Protein AF-A0A2T2QYE3-F1 (afdb_monomer_lite)

Sequence (60 aa):
MYEVLDVSSEIKQMVMDKENANEIEEQAKKEGMLPLIESGIKKVLGGVTTLEELFRVAQE

Radius of gyration: 13.74 Å; chains: 1; bounding box: 30×15×38 Å

Secondary structure (DSSP, 8-state):
--------HHHHHHHHTT--HHHHHHHHHHTTPPPHHHHHHHHHHTTSS-HHHHHHHT--

Structure (mmCIF, N/CA/C/O backbone):
data_AF-A0A2T2QYE3-F1
#
_entry.id   AF-A0A2T2QYE3-F1
#
loop_
_atom_site.group_PDB
_atom_site.id
_atom_site.type_symbol
_atom_site.label_atom_id
_atom_site.label_alt_id
_atom_site.label_comp_id
_atom_site.label_asym_id
_atom_site.label_entity_id
_atom_site.label_seq_id
_atom_site.pdbx_PDB_ins_code
_atom_site.Cartn_x
_atom_site.Cartn_y
_atom_site.Cartn_z
_atom_site.occupancy
_atom_site.B_iso_or_equiv
_atom_site.auth_seq_id
_atom_site.auth_comp_id
_atom_site.auth_asym_id
_atom_site.auth_atom_id
_atom_site.pdbx_PDB_model_num
ATOM 1 N N . MET A 1 1 ? 6.524 4.462 -10.114 1.00 74.00 1 MET A N 1
ATOM 2 C CA . MET A 1 1 ? 5.500 3.483 -9.674 1.00 74.00 1 MET A CA 1
ATOM 3 C C . MET A 1 1 ? 4.748 4.141 -8.535 1.00 74.00 1 MET A C 1
ATOM 5 O O . MET A 1 1 ? 5.306 5.072 -7.972 1.00 74.00 1 MET A O 1
ATOM 9 N N . TYR A 1 2 ? 3.507 3.754 -8.257 1.00 78.88 2 TYR A N 1
ATOM 10 C CA . TYR A 1 2 ? 2.724 4.413 -7.211 1.00 78.88 2 TYR A CA 1
ATOM 11 C C . TYR A 1 2 ? 2.059 3.365 -6.335 1.00 78.88 2 TYR A C 1
ATOM 13 O O . TYR A 1 2 ? 1.583 2.351 -6.852 1.00 78.88 2 TYR A O 1
ATOM 21 N N . GLU A 1 3 ? 2.046 3.660 -5.046 1.00 83.56 3 GLU A N 1
ATOM 22 C CA . GLU A 1 3 ? 1.221 3.038 -4.026 1.00 83.56 3 GLU A CA 1
ATOM 23 C C . GLU A 1 3 ? 0.233 4.105 -3.565 1.00 83.56 3 GLU A C 1
ATOM 25 O O . GLU A 1 3 ? 0.607 5.267 -3.385 1.00 83.56 3 GLU A O 1
ATOM 30 N N . VAL A 1 4 ? -1.038 3.736 -3.469 1.00 87.19 4 VAL A N 1
ATOM 31 C CA . VAL A 1 4 ? -2.100 4.651 -3.062 1.00 87.19 4 VAL A CA 1
ATOM 32 C C . VAL A 1 4 ? -2.850 3.982 -1.929 1.00 87.19 4 VAL A C 1
ATOM 34 O O . VAL A 1 4 ? -3.476 2.944 -2.130 1.00 87.19 4 VAL A O 1
ATOM 37 N N . LEU A 1 5 ? -2.750 4.583 -0.749 1.00 91.06 5 LEU A N 1
ATOM 38 C CA . LEU A 1 5 ? -3.515 4.201 0.423 1.00 91.06 5 LEU A CA 1
ATOM 39 C C . LEU A 1 5 ? -4.780 5.056 0.471 1.00 91.06 5 LEU A C 1
ATOM 41 O O . LEU A 1 5 ? -4.722 6.246 0.794 1.00 91.06 5 LEU A O 1
ATOM 45 N N . ASP A 1 6 ? -5.919 4.449 0.160 1.00 89.00 6 ASP A N 1
ATOM 46 C CA . ASP A 1 6 ? -7.210 5.089 0.371 1.00 89.00 6 ASP A CA 1
ATOM 47 C C . ASP A 1 6 ? -7.550 5.061 1.864 1.00 89.00 6 ASP A C 1
ATOM 49 O O . ASP A 1 6 ? -7.624 4.008 2.495 1.00 89.00 6 ASP A O 1
ATOM 53 N N . VAL A 1 7 ? -7.750 6.242 2.455 1.00 91.88 7 VAL A N 1
ATOM 54 C CA . VAL A 1 7 ? -8.103 6.364 3.876 1.00 91.88 7 VAL A CA 1
ATOM 55 C C . VAL A 1 7 ? -9.595 6.087 4.039 1.00 91.88 7 VAL A C 1
ATOM 57 O O . VAL A 1 7 ? -10.421 7.005 4.085 1.00 91.88 7 VAL A O 1
ATOM 60 N N . SER A 1 8 ? -9.944 4.805 4.100 1.00 93.12 8 SER A N 1
ATOM 61 C CA . SER A 1 8 ? -11.298 4.359 4.408 1.00 93.12 8 SER A CA 1
ATOM 62 C C . SER A 1 8 ? -11.686 4.676 5.856 1.00 93.12 8 SER A C 1
ATOM 64 O O . SER A 1 8 ? -10.873 5.113 6.676 1.00 93.12 8 SER A O 1
ATOM 66 N N . SER A 1 9 ? -12.962 4.472 6.191 1.00 95.00 9 SER A N 1
ATOM 67 C CA . SER A 1 9 ? -13.423 4.679 7.572 1.00 95.00 9 SER A CA 1
ATOM 68 C C . SER A 1 9 ? -12.776 3.691 8.549 1.00 95.00 9 SER A C 1
ATOM 70 O O . SER A 1 9 ? -12.553 4.055 9.699 1.00 95.00 9 SER A O 1
ATOM 72 N N . GLU A 1 10 ? -12.442 2.485 8.084 1.00 94.38 10 GLU A N 1
ATOM 73 C CA . GLU A 1 10 ? -11.777 1.447 8.876 1.00 94.38 10 GLU A CA 1
ATOM 74 C C . GLU A 1 10 ? -10.311 1.816 9.120 1.00 94.38 10 GLU A C 1
ATOM 76 O O . GLU A 1 10 ? -9.901 1.951 10.269 1.00 94.38 10 GLU A O 1
ATOM 81 N N . ILE A 1 11 ? -9.568 2.161 8.062 1.00 95.12 11 ILE A N 1
ATOM 82 C CA . ILE A 1 11 ? -8.189 2.665 8.168 1.00 95.12 11 ILE A CA 1
ATOM 83 C C . ILE A 1 11 ? -8.113 3.896 9.078 1.00 95.12 11 ILE A C 1
ATOM 85 O O . ILE A 1 11 ? -7.225 4.010 9.921 1.00 95.12 11 ILE A O 1
ATOM 89 N N . LYS A 1 12 ? -9.069 4.823 8.954 1.00 95.69 12 LYS A N 1
ATOM 90 C CA . LYS A 1 12 ? -9.135 6.007 9.817 1.00 95.69 12 LYS A CA 1
ATOM 91 C C . LYS A 1 12 ? -9.311 5.633 11.289 1.00 95.69 12 LYS A C 1
ATOM 93 O O . LYS A 1 12 ? -8.698 6.274 12.139 1.00 95.69 12 LYS A O 1
ATOM 98 N N . GLN A 1 13 ? -10.137 4.634 11.589 1.00 96.50 13 GLN A N 1
ATOM 99 C CA . GLN A 1 13 ? -10.344 4.157 12.953 1.00 96.50 13 GLN A CA 1
ATOM 100 C C . GLN A 1 13 ? -9.066 3.509 13.504 1.00 96.50 13 GLN A C 1
ATOM 102 O O . GLN A 1 13 ? -8.607 3.915 14.567 1.00 96.50 13 GLN A O 1
ATOM 107 N N . MET A 1 14 ? -8.418 2.632 12.732 1.00 95.25 14 MET A N 1
ATOM 108 C CA . MET A 1 14 ? -7.150 1.989 13.113 1.00 95.25 14 MET A CA 1
ATOM 109 C C . MET A 1 14 ? -6.042 3.016 13.402 1.00 95.25 14 MET A C 1
ATOM 111 O O . MET A 1 14 ? -5.295 2.893 14.373 1.00 95.25 14 MET A O 1
ATOM 115 N N . VAL A 1 15 ? -5.963 4.090 12.604 1.00 94.81 15 VAL A N 1
ATOM 116 C CA . VAL A 1 15 ? -5.029 5.204 12.846 1.00 94.81 15 VAL A CA 1
ATOM 117 C C . VAL A 1 15 ? -5.347 5.932 14.157 1.00 94.81 15 VAL A C 1
ATOM 119 O O . VAL A 1 15 ? -4.430 6.272 14.907 1.00 94.81 15 VAL A O 1
ATOM 122 N N . MET A 1 16 ? -6.627 6.177 14.455 1.00 96.19 16 MET A N 1
ATOM 123 C CA . MET A 1 16 ? -7.052 6.813 15.711 1.00 96.19 16 MET A CA 1
ATOM 124 C C . MET A 1 16 ? -6.741 5.938 16.929 1.00 96.19 16 MET A C 1
ATOM 126 O O . MET A 1 16 ? -6.327 6.461 17.967 1.00 96.19 16 MET A O 1
ATOM 130 N N . ASP A 1 17 ? -6.872 4.624 16.770 1.00 96.56 17 ASP A N 1
ATOM 131 C CA . ASP A 1 17 ? -6.591 3.622 17.797 1.00 96.56 17 ASP A CA 1
ATOM 132 C C . ASP A 1 17 ? -5.088 3.303 17.923 1.00 96.56 17 ASP A C 1
ATOM 134 O O . ASP A 1 17 ? -4.675 2.591 18.839 1.00 96.56 17 ASP A O 1
ATOM 138 N N . LYS A 1 18 ? -4.250 3.921 17.073 1.00 94.31 18 LYS A N 1
ATOM 139 C CA . LYS A 1 18 ? -2.790 3.738 17.008 1.00 94.31 18 LYS A CA 1
ATOM 140 C C . LYS A 1 18 ? -2.388 2.280 16.803 1.00 94.31 18 LYS A C 1
ATOM 142 O O . LYS A 1 18 ? -1.405 1.818 17.387 1.00 94.31 18 LYS A O 1
ATOM 147 N N . GLU A 1 19 ? -3.145 1.579 15.971 1.00 95.69 19 GLU A N 1
ATOM 148 C CA . GLU A 1 19 ? -2.783 0.238 15.530 1.00 95.69 19 GLU A CA 1
ATOM 149 C C . GLU A 1 19 ? -1.446 0.242 14.783 1.00 95.69 19 GLU A C 1
ATOM 151 O O . GLU A 1 19 ? -0.958 1.279 14.312 1.00 95.69 19 GLU A O 1
ATOM 156 N N . ASN A 1 20 ? -0.811 -0.927 14.706 1.00 95.62 20 ASN A N 1
ATOM 157 C CA . ASN A 1 20 ? 0.499 -1.022 14.086 1.00 95.62 20 ASN A CA 1
ATOM 158 C C . ASN A 1 20 ? 0.403 -0.750 12.584 1.00 95.62 20 ASN A C 1
ATOM 160 O O . ASN A 1 20 ? -0.556 -1.134 11.919 1.00 95.62 20 ASN A O 1
ATOM 164 N N . ALA A 1 21 ? 1.465 -0.172 12.021 1.00 92.25 21 ALA A N 1
ATOM 165 C CA . ALA A 1 21 ? 1.543 0.082 10.583 1.00 92.25 21 ALA A CA 1
ATOM 166 C C . ALA A 1 21 ? 1.309 -1.190 9.748 1.00 92.25 21 ALA A C 1
ATOM 168 O O . ALA A 1 21 ? 0.642 -1.123 8.724 1.00 92.25 21 ALA A O 1
ATOM 169 N N . ASN A 1 22 ? 1.780 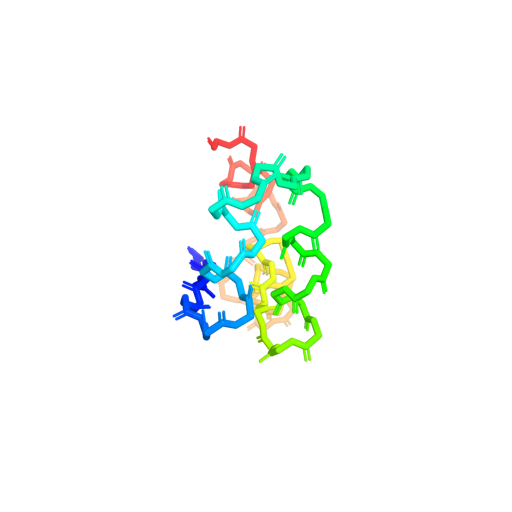-2.349 10.224 1.00 93.44 22 ASN A N 1
ATOM 170 C CA . ASN A 1 22 ? 1.558 -3.635 9.558 1.00 93.44 22 ASN A CA 1
ATOM 171 C C . ASN A 1 22 ? 0.070 -4.020 9.516 1.00 93.44 22 ASN A C 1
ATOM 173 O O . ASN A 1 22 ? -0.391 -4.542 8.509 1.00 93.44 22 ASN A O 1
ATOM 177 N N . GLU A 1 23 ? -0.683 -3.754 10.587 1.00 95.00 23 GLU A N 1
ATOM 178 C CA . GLU A 1 23 ? -2.119 -4.059 10.655 1.00 95.00 23 GLU A CA 1
ATOM 179 C C . GLU A 1 23 ? -2.893 -3.153 9.689 1.00 95.00 23 GLU A C 1
ATOM 181 O O . GLU A 1 23 ? -3.722 -3.626 8.910 1.00 95.00 23 GLU A O 1
ATOM 186 N N . ILE A 1 24 ? -2.539 -1.865 9.657 1.00 94.44 24 ILE A N 1
ATOM 187 C CA . ILE A 1 24 ? -3.091 -0.885 8.712 1.00 94.44 24 ILE A CA 1
ATOM 188 C C . ILE A 1 24 ? -2.762 -1.279 7.263 1.00 94.44 24 ILE A C 1
ATOM 190 O O . ILE A 1 24 ? -3.627 -1.205 6.393 1.00 94.44 24 ILE A O 1
ATOM 194 N N . GLU A 1 25 ? -1.536 -1.731 6.991 1.00 91.81 25 GLU A N 1
ATOM 195 C CA . GLU A 1 25 ? -1.109 -2.183 5.663 1.00 91.81 25 GLU A CA 1
ATOM 196 C C . GLU A 1 25 ? -1.873 -3.439 5.218 1.00 91.81 25 GLU A C 1
ATOM 198 O O . GLU A 1 25 ? -2.312 -3.529 4.069 1.00 91.81 25 GLU A O 1
ATOM 203 N N . GLU A 1 26 ? -2.068 -4.409 6.114 1.00 93.75 26 GLU A N 1
ATOM 204 C CA . GLU A 1 26 ? -2.869 -5.601 5.833 1.00 93.75 26 GLU A CA 1
ATOM 205 C C . GLU A 1 26 ? -4.321 -5.247 5.523 1.00 93.75 26 GLU A C 1
ATOM 207 O O . GLU A 1 26 ? -4.899 -5.795 4.580 1.00 93.75 26 GLU A O 1
ATOM 212 N N . GLN A 1 27 ? -4.908 -4.323 6.284 1.00 94.62 27 GLN A N 1
ATOM 213 C CA . GLN A 1 27 ? -6.260 -3.852 6.021 1.00 94.62 27 GLN A CA 1
ATOM 214 C C . GLN A 1 27 ? -6.343 -3.124 4.677 1.00 94.62 27 GLN A C 1
ATOM 216 O O . GLN A 1 27 ? -7.199 -3.437 3.851 1.00 94.62 27 GLN A O 1
ATOM 221 N N . ALA A 1 28 ? -5.393 -2.239 4.391 1.00 93.69 28 ALA A N 1
ATOM 222 C CA . ALA A 1 28 ? -5.334 -1.528 3.125 1.00 93.69 28 ALA A CA 1
ATOM 223 C C . ALA A 1 28 ? -5.204 -2.485 1.930 1.00 93.69 28 ALA A C 1
ATOM 225 O O . ALA A 1 28 ? -5.889 -2.316 0.921 1.00 93.69 28 ALA A O 1
ATOM 226 N N . LYS A 1 29 ? -4.381 -3.538 2.044 1.00 91.88 29 LYS A N 1
ATOM 227 C CA . LYS A 1 29 ? -4.264 -4.592 1.019 1.00 91.88 29 LYS A CA 1
ATOM 228 C C . LYS A 1 29 ? -5.589 -5.316 0.787 1.00 91.88 29 LYS A C 1
ATOM 230 O O . LYS A 1 29 ? -5.941 -5.572 -0.364 1.00 91.88 29 LYS A O 1
ATOM 235 N N . LYS A 1 30 ? -6.344 -5.626 1.850 1.00 92.56 30 LYS A N 1
ATOM 236 C CA . LYS A 1 30 ? -7.690 -6.226 1.727 1.00 92.56 30 LYS A CA 1
ATOM 237 C C . LYS A 1 30 ? -8.659 -5.297 0.999 1.00 92.56 30 LYS A C 1
ATOM 239 O O . LYS A 1 30 ? -9.490 -5.774 0.230 1.00 92.56 30 LYS A O 1
ATOM 244 N N . GLU A 1 31 ? -8.524 -3.993 1.207 1.00 92.06 31 GLU A N 1
ATOM 245 C CA . GLU A 1 31 ? -9.334 -2.960 0.554 1.00 92.06 31 GLU A CA 1
ATOM 246 C C . GLU A 1 31 ? -8.891 -2.644 -0.886 1.00 92.06 31 GLU A C 1
ATOM 248 O O . GLU A 1 31 ? -9.544 -1.869 -1.582 1.00 92.06 31 GLU A O 1
ATOM 253 N N . GLY A 1 32 ? -7.833 -3.295 -1.380 1.00 89.62 32 GLY A N 1
ATOM 254 C CA . GLY A 1 32 ? -7.374 -3.178 -2.764 1.00 89.62 32 GLY A CA 1
ATOM 255 C C . GLY A 1 32 ? -6.167 -2.266 -2.961 1.00 89.62 32 GLY A C 1
ATOM 256 O O . GLY A 1 32 ? -5.794 -2.008 -4.110 1.00 89.62 32 GLY A O 1
ATOM 257 N N . MET A 1 33 ? -5.520 -1.817 -1.880 1.00 92.00 33 MET A N 1
ATOM 258 C CA . MET A 1 33 ? -4.213 -1.172 -1.972 1.00 92.00 33 MET A CA 1
ATOM 259 C C . MET A 1 33 ? -3.227 -2.127 -2.642 1.00 92.00 33 MET A C 1
ATOM 261 O O . MET A 1 33 ? -3.013 -3.254 -2.192 1.00 92.00 33 MET A O 1
ATOM 265 N N . LEU A 1 34 ? -2.604 -1.651 -3.718 1.00 88.81 34 LEU A N 1
ATOM 266 C CA . LEU A 1 34 ? -1.555 -2.377 -4.413 1.00 88.81 34 LEU A CA 1
ATOM 267 C C . LEU A 1 34 ? -0.192 -1.858 -3.940 1.00 88.81 34 LEU A C 1
ATOM 269 O O . LEU A 1 34 ? 0.116 -0.693 -4.214 1.00 88.81 34 LEU A O 1
ATOM 273 N N . PRO A 1 35 ? 0.637 -2.701 -3.301 1.00 89.00 35 PRO A N 1
ATOM 274 C CA . PRO A 1 35 ? 1.963 -2.297 -2.860 1.00 89.00 35 PRO A CA 1
ATOM 275 C C . PRO A 1 35 ? 2.826 -1.803 -4.018 1.00 89.00 35 PRO A C 1
ATOM 277 O O . PRO A 1 35 ? 2.732 -2.304 -5.150 1.00 89.00 35 PRO A O 1
ATOM 280 N N . LEU A 1 36 ? 3.732 -0.872 -3.727 1.00 88.81 36 LEU A N 1
ATOM 281 C CA . LEU A 1 36 ? 4.641 -0.300 -4.723 1.00 88.81 36 LEU A CA 1
ATOM 282 C C . LEU A 1 36 ? 5.429 -1.378 -5.483 1.00 88.81 36 LEU A C 1
ATOM 284 O O . LEU A 1 36 ? 5.542 -1.320 -6.712 1.00 88.81 36 LEU A O 1
ATOM 288 N N . ILE A 1 37 ? 5.925 -2.386 -4.757 1.00 88.06 37 ILE A N 1
ATOM 289 C CA . ILE A 1 37 ? 6.675 -3.515 -5.320 1.00 88.06 37 ILE A CA 1
ATOM 290 C C . ILE A 1 37 ? 5.805 -4.300 -6.301 1.00 88.06 37 ILE A C 1
ATOM 292 O O . ILE A 1 37 ? 6.228 -4.561 -7.424 1.00 88.06 37 ILE A O 1
ATOM 296 N N . GLU A 1 38 ? 4.570 -4.634 -5.929 1.00 87.69 38 GLU A N 1
ATOM 297 C CA . GLU A 1 38 ? 3.666 -5.402 -6.790 1.00 87.69 38 GLU A CA 1
ATOM 298 C C . GLU A 1 38 ? 3.263 -4.623 -8.051 1.00 87.69 38 GLU A C 1
ATOM 300 O O . GLU A 1 38 ? 3.248 -5.166 -9.160 1.00 87.69 38 GLU A O 1
ATOM 305 N N . SER A 1 39 ? 2.993 -3.323 -7.899 1.00 88.19 39 SER A N 1
ATOM 306 C CA . SER A 1 39 ? 2.762 -2.386 -9.007 1.00 88.19 39 SER A CA 1
ATOM 307 C C . SER A 1 39 ? 3.963 -2.339 -9.956 1.00 88.19 39 SER A C 1
ATOM 309 O O . SER A 1 39 ? 3.821 -2.353 -11.183 1.00 88.19 39 SER A O 1
ATOM 311 N N . GLY A 1 40 ? 5.167 -2.342 -9.391 1.00 89.56 40 GLY A N 1
ATOM 312 C CA . GLY A 1 40 ? 6.413 -2.373 -10.131 1.00 89.56 40 GLY A CA 1
ATOM 313 C C . GLY A 1 40 ? 6.662 -3.680 -10.875 1.00 89.56 40 GLY A C 1
ATOM 314 O O . GLY A 1 40 ? 6.995 -3.635 -12.058 1.00 89.56 40 GLY A O 1
ATOM 315 N N . ILE A 1 41 ? 6.411 -4.8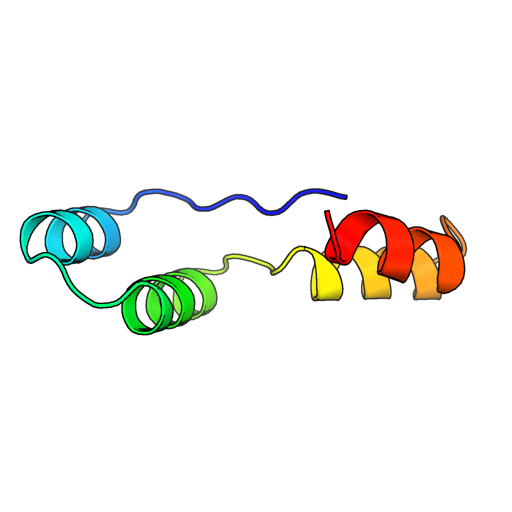34 -10.247 1.00 90.81 41 ILE A N 1
ATOM 316 C CA . ILE A 1 41 ? 6.529 -6.157 -10.885 1.00 90.81 41 ILE A CA 1
ATOM 317 C C . ILE A 1 41 ? 5.652 -6.221 -12.139 1.00 90.81 41 ILE A C 1
ATOM 319 O O . ILE A 1 41 ? 6.119 -6.652 -13.193 1.00 90.81 41 ILE A O 1
ATOM 323 N N . LYS A 1 42 ? 4.407 -5.727 -12.077 1.00 90.31 42 LYS A N 1
ATOM 324 C CA . LYS A 1 42 ? 3.517 -5.676 -13.252 1.00 90.31 42 LYS A CA 1
ATOM 325 C C . LYS A 1 42 ? 4.120 -4.862 -14.402 1.00 90.31 42 LYS A C 1
ATOM 327 O O . LYS A 1 42 ? 4.009 -5.263 -15.558 1.00 90.31 42 LYS A O 1
ATOM 332 N N . LYS A 1 43 ? 4.788 -3.744 -14.101 1.00 89.38 43 LYS A N 1
ATOM 333 C CA . LYS A 1 43 ? 5.462 -2.915 -15.115 1.00 89.38 43 LYS A CA 1
ATOM 334 C C . LYS A 1 43 ? 6.716 -3.576 -15.681 1.00 89.38 43 LYS A C 1
ATOM 336 O O . LYS A 1 43 ? 6.968 -3.431 -16.875 1.00 89.38 43 LYS A O 1
ATOM 341 N N . VAL A 1 44 ? 7.462 -4.311 -14.858 1.00 93.62 44 VAL A N 1
ATOM 342 C CA . VAL A 1 44 ? 8.619 -5.100 -15.305 1.00 93.62 44 VAL A CA 1
ATOM 343 C C . VAL A 1 44 ? 8.174 -6.204 -16.259 1.00 93.62 44 VAL A C 1
ATOM 345 O O . VAL A 1 44 ? 8.708 -6.320 -17.357 1.00 93.62 44 VAL A O 1
ATOM 348 N N . LEU A 1 45 ? 7.148 -6.972 -15.882 1.00 92.06 45 LEU A N 1
ATOM 349 C CA . LEU A 1 45 ? 6.586 -8.026 -16.732 1.00 92.06 45 LEU A CA 1
ATOM 350 C C . LEU A 1 45 ? 6.002 -7.470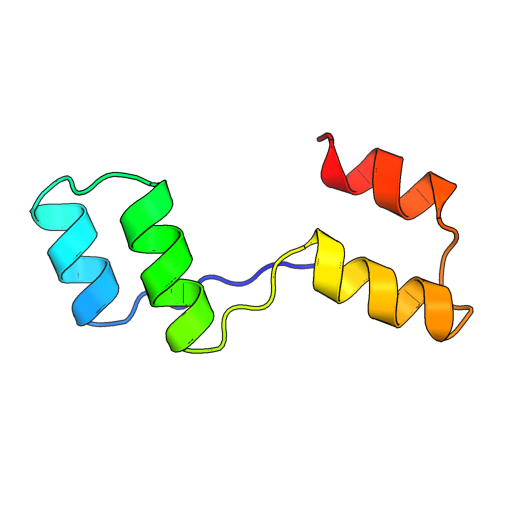 -18.039 1.00 92.06 45 LEU A C 1
ATOM 352 O O . LEU A 1 45 ? 6.060 -8.134 -19.069 1.00 92.06 45 LEU A O 1
ATOM 356 N N . GLY A 1 46 ? 5.479 -6.241 -18.013 1.00 92.62 46 GLY A N 1
ATOM 357 C CA . GLY A 1 46 ? 5.020 -5.518 -19.200 1.00 92.62 46 GLY A CA 1
ATOM 358 C C . GLY A 1 46 ? 6.131 -4.883 -20.046 1.00 92.62 46 GLY A C 1
ATOM 359 O O . GLY A 1 46 ? 5.816 -4.219 -21.029 1.00 92.62 46 GLY A O 1
ATOM 360 N N . GLY A 1 47 ? 7.407 -5.031 -19.670 1.00 90.75 47 GLY A N 1
ATOM 361 C CA . GLY A 1 47 ? 8.547 -4.457 -20.394 1.00 90.75 47 GLY A CA 1
ATOM 362 C C . GLY A 1 47 ? 8.653 -2.929 -20.320 1.00 90.75 47 GLY A C 1
ATOM 363 O O . GLY A 1 47 ? 9.352 -2.327 -21.129 1.00 90.75 47 GLY A O 1
ATOM 364 N N . VAL A 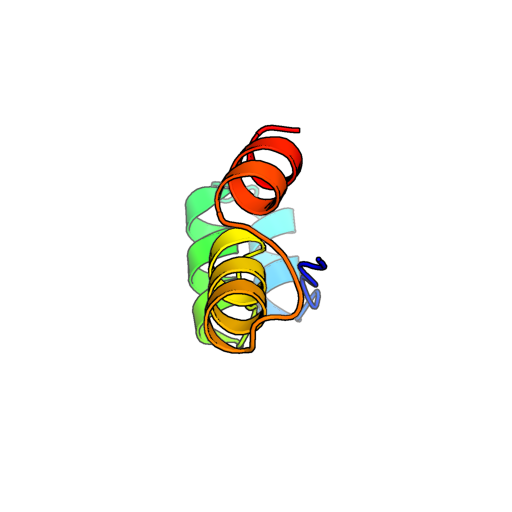1 48 ? 7.959 -2.288 -19.375 1.00 92.19 48 VAL A N 1
ATOM 365 C CA . VAL A 1 48 ? 7.929 -0.820 -19.222 1.00 92.19 48 VAL A CA 1
ATOM 366 C C . VAL A 1 48 ? 9.126 -0.303 -18.413 1.00 92.19 48 VAL A C 1
ATOM 368 O O . VAL A 1 48 ? 9.516 0.850 -18.554 1.00 92.19 48 VAL A O 1
ATOM 371 N N . THR A 1 49 ? 9.695 -1.134 -17.541 1.00 90.69 49 THR A N 1
ATOM 372 C CA . THR A 1 49 ? 10.813 -0.801 -16.636 1.00 90.69 49 THR A CA 1
ATOM 373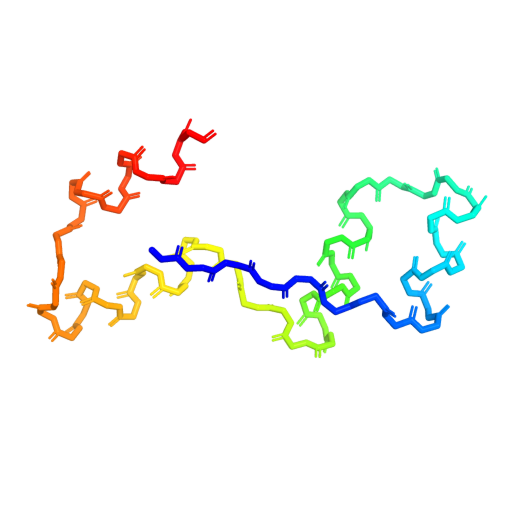 C C . THR A 1 49 ? 11.618 -2.063 -16.324 1.00 90.69 49 THR A C 1
ATOM 375 O O . THR A 1 49 ? 11.189 -3.167 -16.671 1.00 90.69 49 THR A O 1
ATOM 378 N N . THR A 1 50 ? 12.780 -1.931 -15.686 1.00 92.25 50 THR A N 1
ATOM 379 C CA . THR A 1 50 ? 13.644 -3.070 -15.344 1.00 92.25 50 THR A CA 1
ATOM 380 C C . THR A 1 50 ? 13.505 -3.478 -13.877 1.00 92.25 50 THR A C 1
ATOM 382 O O . THR A 1 50 ? 13.068 -2.697 -13.030 1.00 92.25 50 THR A O 1
ATOM 385 N N . LEU A 1 51 ? 13.903 -4.717 -13.558 1.00 90.25 51 LEU A N 1
ATOM 386 C CA . LEU A 1 51 ? 14.003 -5.170 -12.163 1.00 90.25 51 LEU A CA 1
ATOM 387 C C . LEU A 1 51 ? 14.935 -4.266 -11.347 1.00 90.25 51 LEU A C 1
ATOM 389 O O . LEU A 1 51 ? 14.643 -3.961 -10.198 1.00 90.25 51 LEU A O 1
ATOM 393 N N . GLU A 1 52 ? 16.033 -3.813 -11.946 1.00 91.12 52 GLU A N 1
ATOM 394 C CA . GLU A 1 52 ? 17.010 -2.945 -11.289 1.00 91.12 52 GLU A CA 1
ATOM 395 C C . GLU A 1 52 ? 16.405 -1.583 -10.914 1.00 91.12 52 GLU A C 1
ATOM 397 O O . GLU A 1 52 ? 16.578 -1.111 -9.791 1.00 91.12 52 GLU A O 1
ATOM 402 N N . GLU A 1 53 ? 15.613 -0.983 -11.808 1.00 87.12 53 GLU A N 1
ATOM 403 C CA . GLU A 1 53 ? 14.886 0.252 -11.504 1.00 87.12 53 GLU A CA 1
ATOM 404 C C . GLU A 1 53 ? 13.811 0.053 -10.433 1.00 87.12 53 GLU A C 1
ATOM 406 O O . GLU A 1 53 ? 13.647 0.917 -9.573 1.00 87.12 53 GLU A O 1
ATOM 411 N N . LEU A 1 54 ? 13.108 -1.083 -10.453 1.00 89.62 54 LEU A N 1
ATOM 412 C CA . LEU A 1 54 ? 12.134 -1.437 -9.423 1.00 89.62 54 LEU A CA 1
ATOM 413 C C . LEU A 1 54 ? 12.784 -1.501 -8.036 1.00 89.62 54 LEU A C 1
ATOM 415 O O . LEU A 1 54 ? 12.292 -0.869 -7.105 1.00 89.62 54 LEU A O 1
ATOM 419 N N . PHE A 1 55 ? 13.896 -2.226 -7.896 1.00 87.62 55 PHE A N 1
ATOM 420 C CA . PHE A 1 55 ? 14.590 -2.355 -6.612 1.00 87.62 55 PHE A CA 1
ATOM 421 C C . PHE A 1 55 ? 15.207 -1.047 -6.123 1.00 87.62 55 PHE A C 1
ATOM 423 O O . PHE A 1 55 ? 15.319 -0.859 -4.914 1.00 87.62 55 PHE A O 1
ATOM 430 N N . ARG A 1 56 ? 15.597 -0.149 -7.035 1.00 86.94 56 ARG A N 1
ATOM 431 C CA . ARG A 1 56 ? 16.052 1.198 -6.676 1.00 86.94 56 ARG A CA 1
ATOM 432 C C . ARG A 1 56 ? 14.913 2.025 -6.080 1.00 86.94 56 ARG A C 1
ATOM 434 O O . ARG A 1 56 ? 15.101 2.636 -5.044 1.00 86.94 56 ARG A O 1
ATOM 441 N N . VAL A 1 57 ? 13.741 2.016 -6.718 1.00 85.06 57 VAL A N 1
ATOM 442 C CA . VAL A 1 57 ? 12.586 2.834 -6.303 1.00 85.06 57 VAL A CA 1
ATOM 443 C C . VAL A 1 57 ? 11.868 2.259 -5.079 1.00 85.06 57 VAL A C 1
ATOM 445 O O . VAL A 1 57 ? 11.276 3.011 -4.325 1.00 85.06 57 VAL A O 1
ATOM 448 N N . ALA A 1 58 ? 11.893 0.941 -4.874 1.00 81.19 58 ALA A N 1
ATOM 449 C CA . ALA A 1 58 ? 11.237 0.304 -3.730 1.00 81.19 58 ALA A CA 1
ATOM 450 C C . ALA A 1 58 ? 12.050 0.352 -2.422 1.00 81.19 58 ALA A C 1
ATOM 452 O O . ALA A 1 58 ? 11.529 -0.039 -1.381 1.00 81.19 58 ALA A O 1
ATOM 453 N N . GLN A 1 59 ? 13.325 0.747 -2.480 1.00 74.06 59 GLN A N 1
ATOM 454 C CA . GLN A 1 59 ? 14.198 0.891 -1.307 1.00 74.06 59 GLN A CA 1
ATOM 455 C C . GLN A 1 59 ? 14.365 2.349 -0.848 1.00 74.06 59 GLN A C 1
ATOM 457 O O . GLN A 1 59 ? 15.015 2.576 0.173 1.00 74.06 59 GLN A O 1
ATOM 462 N N . GLU A 1 60 ? 13.810 3.309 -1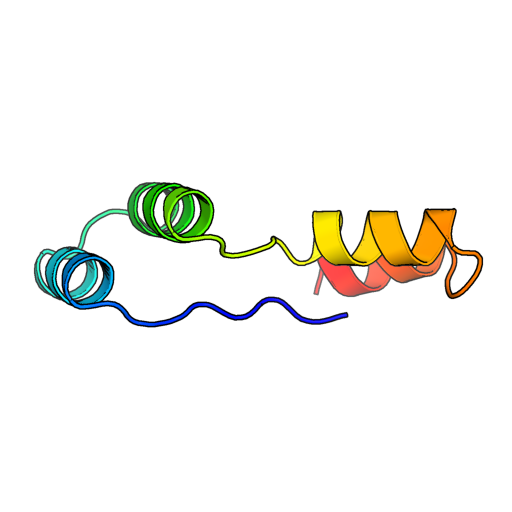.593 1.00 57.47 60 GLU A N 1
ATOM 463 C CA . GLU A 1 60 ? 13.676 4.719 -1.196 1.00 57.47 60 GLU A CA 1
ATOM 464 C C . GLU A 1 60 ? 12.316 4.962 -0.534 1.00 57.47 60 GLU A C 1
ATOM 466 O O . GLU A 1 60 ? 12.290 5.728 0.456 1.00 57.47 60 GLU A O 1
#

Foldseek 3Di:
DDWDQDCDPVLVVCVVVVPDPVVSVVVSVVVPTDDLLNVVVVCCVVVNDHPVVSVVVNVD

pLDDT: mean 90.1, std 6.36, range [57.47, 96.56]